Protein AF-A0A377QZ75-F1 (afdb_monomer)

Foldseek 3Di:
DPDPPDPDCLVVLLCLLQVVLVVLVVVCVVVPDPDPVSLVVSLVVLVVSLVVNVVVLVVVLVVCVVVVVVVVNVSSVVSVVSSVVSVVVSCVSVVVD

Secondary structure (DSSP, 8-state):
-----PPPSHHHHHHHHHHHHHHHHHHHHHS--SSHHHHHHHHHHHHHHHHHHHHHHHHHHHHHHHTT-HHHHHHHHHTHHHHHHHHHHHHHHTT--

Organism: NCBI:txid265175

Radius of gyration: 16.56 Å; Cα contacts (8 Å, |Δi|>4): 52; chains: 1; bounding box: 41×35×44 Å

pLDDT: mean 86.28, std 12.43, range [38.12, 96.0]

Mean predicted aligned error: 6.41 Å

Solvent-accessible surface area (backbone atoms only — not comparable to full-atom values): 5534 Å² total; per-residue (Å²): 136,84,74,80,79,72,77,70,67,58,64,61,50,50,46,53,58,48,47,51,58,48,52,53,51,49,50,47,67,78,55,61,58,93,43,72,68,47,44,51,50,55,51,49,52,52,52,52,50,52,51,52,53,48,53,54,46,49,53,51,28,51,53,25,56,78,69,67,36,62,71,59,23,52,59,44,53,56,57,50,53,57,46,52,54,49,51,54,48,52,41,41,72,75,62,77,105

Structure (mmCIF, N/CA/C/O backbone):
data_AF-A0A377QZ75-F1
#
_entry.id   AF-A0A377QZ75-F1
#
loop_
_atom_site.group_PDB
_atom_site.id
_atom_site.type_symbol
_atom_site.label_atom_id
_atom_site.label_alt_id
_atom_site.label_comp_id
_atom_site.label_asym_id
_atom_site.label_entity_id
_atom_site.label_seq_id
_atom_site.pdbx_PDB_ins_code
_atom_site.Cartn_x
_atom_site.Cartn_y
_atom_site.Cartn_z
_atom_site.occupancy
_atom_site.B_iso_or_equiv
_atom_site.auth_seq_id
_atom_site.auth_comp_id
_atom_site.auth_asym_id
_atom_site.auth_atom_id
_atom_site.pdbx_PDB_model_num
ATOM 1 N N . MET A 1 1 ? -25.512 21.750 25.161 1.00 38.12 1 MET A N 1
ATOM 2 C CA . MET A 1 1 ? -24.053 21.503 25.115 1.00 38.12 1 MET A CA 1
ATOM 3 C C . MET A 1 1 ? -23.744 20.624 23.910 1.00 38.12 1 MET A C 1
ATOM 5 O O . MET A 1 1 ? -23.794 19.405 24.009 1.00 38.12 1 MET A O 1
ATOM 9 N N . THR A 1 2 ? -23.516 21.229 22.746 1.00 46.19 2 THR A N 1
ATOM 10 C CA . THR A 1 2 ? -23.092 20.519 21.532 1.00 46.19 2 THR A CA 1
ATOM 11 C C . THR A 1 2 ? -21.584 20.305 21.615 1.00 46.19 2 THR A C 1
ATOM 13 O O . THR A 1 2 ? -20.789 21.209 21.387 1.00 46.19 2 THR A O 1
ATOM 16 N N . ASN A 1 3 ? -21.187 19.110 22.045 1.00 42.84 3 ASN A N 1
ATOM 17 C CA . ASN A 1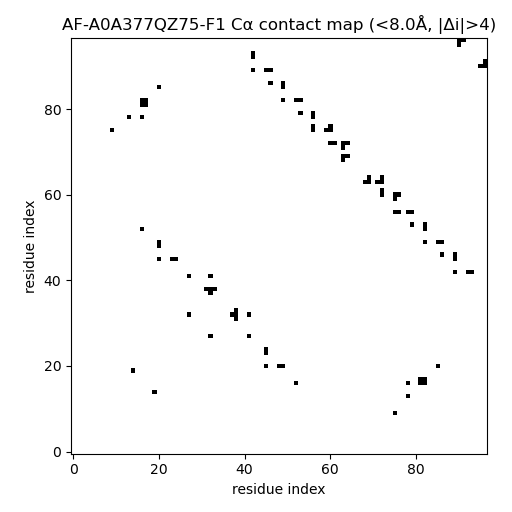 3 ? -19.792 18.684 22.039 1.00 42.84 3 ASN A CA 1
ATOM 18 C C . ASN A 1 3 ? -19.297 18.733 20.577 1.00 42.84 3 ASN A C 1
ATOM 20 O O . ASN A 1 3 ? -19.954 18.112 19.734 1.00 42.84 3 ASN A O 1
ATOM 24 N N . PRO A 1 4 ? -18.232 19.482 20.227 1.00 49.97 4 PRO A N 1
ATOM 25 C CA . PRO A 1 4 ? -17.758 19.534 18.853 1.00 49.97 4 PRO A CA 1
ATOM 26 C C . PRO A 1 4 ? -17.368 18.117 18.445 1.00 49.97 4 PRO A C 1
ATOM 28 O O . PRO A 1 4 ? -16.464 17.506 19.018 1.00 49.97 4 PRO A O 1
ATOM 31 N N . SER A 1 5 ? -18.108 17.577 17.483 1.00 53.50 5 SER A N 1
ATOM 32 C CA . SER A 1 5 ? -17.882 16.277 16.871 1.00 53.50 5 SER A CA 1
ATOM 33 C C . SER A 1 5 ? -16.453 16.231 16.343 1.00 53.50 5 SER A C 1
ATOM 35 O O . SER A 1 5 ? -16.181 16.712 15.242 1.00 53.50 5 SER A O 1
ATOM 37 N N . ARG A 1 6 ? -15.520 15.695 17.143 1.00 55.16 6 ARG A N 1
ATOM 38 C CA . ARG A 1 6 ? -14.153 15.431 16.692 1.00 55.16 6 ARG A CA 1
ATOM 39 C C . ARG A 1 6 ? -14.272 14.603 15.414 1.00 55.16 6 ARG A C 1
ATOM 41 O O . ARG A 1 6 ? -14.886 13.533 15.474 1.00 55.16 6 ARG A O 1
ATOM 48 N N . PRO A 1 7 ? -13.735 15.066 14.273 1.00 55.38 7 PRO A N 1
ATOM 49 C CA . PRO A 1 7 ? -13.780 14.281 13.055 1.00 55.38 7 PRO A CA 1
ATOM 50 C C . PRO A 1 7 ? -13.116 12.939 13.353 1.00 55.38 7 PRO A C 1
ATOM 52 O O . PRO A 1 7 ? -11.964 12.881 13.789 1.00 55.38 7 PRO A O 1
ATOM 55 N N . SER A 1 8 ? -13.872 11.849 13.200 1.00 60.31 8 SER A N 1
ATOM 56 C CA . SER A 1 8 ? -13.321 10.505 13.344 1.00 60.31 8 SER A CA 1
ATOM 57 C C . SER A 1 8 ? -12.109 10.412 12.414 1.00 60.31 8 SER A C 1
ATOM 59 O O . SER A 1 8 ? -12.250 10.823 11.270 1.00 60.31 8 SER A O 1
ATOM 61 N N . PRO A 1 9 ? -10.944 9.889 12.827 1.00 67.69 9 PRO A N 1
ATOM 62 C CA . PRO A 1 9 ? -9.731 9.869 11.994 1.00 67.69 9 PRO A CA 1
ATOM 63 C C . PRO A 1 9 ? -9.803 8.879 10.812 1.00 67.69 9 PRO A C 1
ATOM 65 O O . PRO A 1 9 ? -8.858 8.739 10.042 1.00 67.69 9 PRO A O 1
ATOM 68 N N . ILE A 1 10 ? -10.928 8.182 10.657 1.00 70.75 10 ILE A N 1
ATOM 69 C CA . ILE A 1 10 ? -11.175 7.135 9.661 1.00 70.75 10 ILE A CA 1
ATOM 70 C C . ILE A 1 10 ? -11.152 7.626 8.198 1.00 70.75 10 ILE A C 1
ATOM 72 O O . ILE A 1 10 ? -10.533 6.933 7.397 1.00 70.75 10 ILE A O 1
ATOM 76 N N . PRO A 1 11 ? -11.742 8.776 7.804 1.00 77.19 11 PRO A N 1
ATOM 77 C CA . PRO A 1 11 ? -11.712 9.233 6.420 1.00 77.19 11 PRO A CA 1
ATOM 78 C C . PRO A 1 11 ? -10.299 9.648 6.002 1.00 77.19 11 PRO A C 1
ATOM 80 O O . PRO A 1 11 ? -9.914 9.395 4.868 1.00 77.19 11 PRO A O 1
ATOM 83 N N . LEU A 1 12 ? -9.487 10.183 6.924 1.00 82.31 12 LEU A N 1
ATOM 84 C CA . LEU A 1 12 ? -8.076 10.467 6.661 1.00 82.31 12 LEU A CA 1
ATOM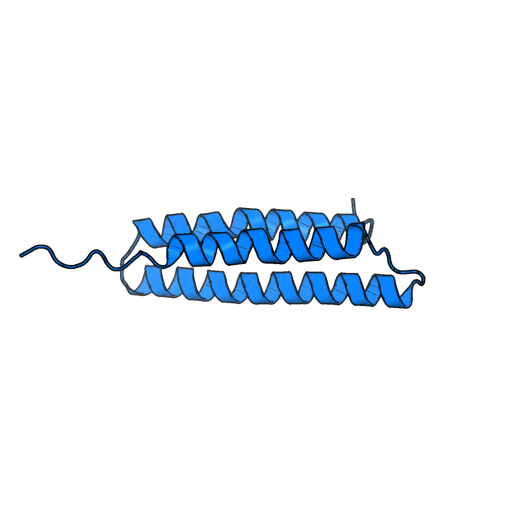 85 C C . LEU A 1 12 ? -7.277 9.173 6.453 1.00 82.31 12 LEU 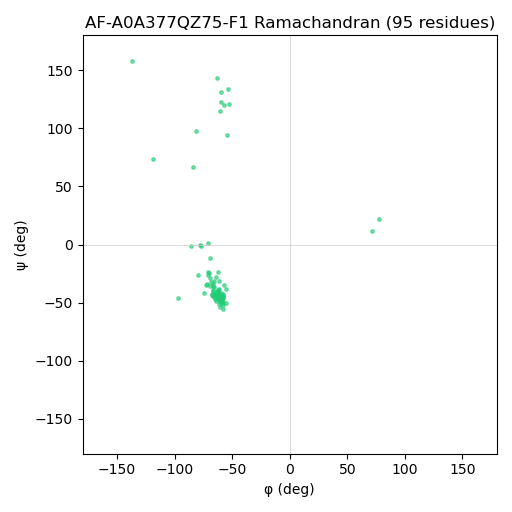A C 1
ATOM 87 O O . LEU A 1 12 ? -6.485 9.079 5.521 1.00 82.31 12 LEU A O 1
ATOM 91 N N . ARG A 1 13 ? -7.508 8.157 7.295 1.00 83.50 13 ARG A N 1
ATOM 92 C CA . ARG A 1 13 ? -6.877 6.835 7.146 1.00 83.50 13 ARG A CA 1
ATOM 93 C C . ARG A 1 13 ? -7.278 6.153 5.850 1.00 83.50 13 ARG A C 1
ATOM 95 O O . ARG A 1 13 ? -6.412 5.623 5.170 1.00 83.50 13 ARG A O 1
ATOM 102 N N . LEU A 1 14 ? -8.565 6.188 5.513 1.00 86.00 14 LEU A N 1
ATOM 103 C CA . LEU A 1 14 ? -9.091 5.668 4.256 1.00 86.00 14 LEU A CA 1
ATOM 104 C C . LEU A 1 14 ? -8.415 6.367 3.076 1.00 86.00 14 LEU A C 1
ATOM 106 O O . LEU A 1 14 ? -7.844 5.685 2.237 1.00 86.00 14 LEU A O 1
ATOM 110 N N . ALA A 1 15 ? -8.410 7.702 3.065 1.00 86.06 15 ALA A N 1
ATOM 111 C CA . ALA A 1 15 ? -7.776 8.491 2.017 1.00 86.06 15 ALA A CA 1
ATOM 112 C C . ALA A 1 15 ? -6.283 8.166 1.878 1.00 86.06 15 ALA A C 1
ATOM 114 O O . ALA A 1 15 ? -5.820 7.931 0.771 1.00 86.06 15 ALA A O 1
ATOM 115 N N . ALA A 1 16 ? -5.533 8.081 2.979 1.00 88.25 16 ALA A N 1
ATOM 116 C CA . ALA A 1 16 ? -4.122 7.704 2.927 1.00 88.25 16 ALA A CA 1
ATOM 117 C C . ALA A 1 16 ? -3.937 6.281 2.379 1.00 88.25 16 ALA A C 1
ATOM 119 O O . ALA A 1 16 ? -3.093 6.050 1.525 1.00 88.25 16 ALA A O 1
ATOM 120 N N . VAL A 1 17 ? -4.749 5.328 2.831 1.00 89.50 17 VAL A N 1
ATOM 121 C CA . VAL A 1 17 ? -4.651 3.922 2.433 1.00 89.50 17 VAL A CA 1
ATOM 122 C C . VAL A 1 17 ? -5.044 3.677 0.979 1.00 89.50 17 VAL A C 1
ATOM 124 O O . VAL A 1 17 ? -4.544 2.735 0.374 1.00 89.50 17 VAL A O 1
ATOM 127 N N . THR A 1 18 ? -5.926 4.488 0.403 1.00 89.44 18 THR A N 1
ATOM 128 C CA . THR A 1 18 ? -6.355 4.318 -0.988 1.00 89.44 18 THR A CA 1
ATOM 129 C C . THR A 1 18 ? -5.578 5.218 -1.939 1.00 89.44 18 THR A C 1
ATOM 131 O O . THR A 1 18 ? -5.107 4.743 -2.967 1.00 89.44 18 THR A O 1
ATOM 134 N N . LEU A 1 19 ? -5.400 6.499 -1.606 1.00 92.06 19 LEU A N 1
ATOM 135 C CA . LEU A 1 19 ? -4.802 7.479 -2.511 1.00 92.06 19 LEU A CA 1
ATOM 136 C C . LEU A 1 19 ? -3.292 7.301 -2.646 1.00 92.06 19 LEU A C 1
ATOM 138 O O . LEU A 1 19 ? -2.809 7.378 -3.768 1.00 92.06 19 LEU A O 1
ATOM 142 N N . LEU A 1 20 ? -2.538 7.039 -1.566 1.00 92.19 20 LEU A N 1
ATOM 143 C CA . LEU A 1 20 ? -1.082 6.833 -1.684 1.00 92.19 20 LEU A CA 1
ATOM 144 C C . LEU A 1 20 ? -0.731 5.685 -2.641 1.00 92.19 20 LEU A C 1
ATOM 146 O O . LEU A 1 20 ? 0.036 5.923 -3.574 1.00 92.19 20 LEU A O 1
ATOM 150 N N . PRO A 1 21 ? -1.251 4.456 -2.448 1.00 91.69 21 PRO A N 1
ATOM 151 C CA . PRO A 1 21 ? -0.902 3.352 -3.333 1.00 91.69 21 PRO A CA 1
ATOM 152 C C . PRO A 1 21 ? -1.441 3.560 -4.749 1.00 91.69 21 PRO A C 1
ATOM 154 O O . PRO A 1 21 ? -0.750 3.214 -5.702 1.00 91.69 21 PRO A O 1
ATOM 157 N N . LEU A 1 22 ? -2.611 4.192 -4.909 1.00 92.69 22 LEU A N 1
ATOM 158 C CA . LEU A 1 22 ? -3.152 4.529 -6.227 1.00 92.69 22 LEU A CA 1
ATOM 159 C C . LEU A 1 22 ? -2.258 5.531 -6.973 1.00 92.69 22 LEU A C 1
ATOM 161 O O . LEU A 1 22 ? -1.913 5.301 -8.127 1.00 92.69 22 LEU A O 1
ATOM 165 N N . LEU A 1 23 ? -1.857 6.623 -6.318 1.00 93.56 23 LEU A N 1
ATOM 166 C CA . LEU A 1 23 ? -0.970 7.633 -6.897 1.00 93.56 23 LEU A CA 1
ATOM 167 C C . LEU A 1 23 ? 0.402 7.045 -7.225 1.00 93.56 23 LEU A C 1
ATOM 169 O O . LEU A 1 23 ? 0.947 7.329 -8.286 1.00 93.56 23 LEU A O 1
ATOM 173 N N . CYS A 1 24 ? 0.936 6.199 -6.344 1.00 92.06 24 CYS A N 1
ATOM 174 C CA . CYS A 1 24 ? 2.198 5.505 -6.565 1.00 92.06 24 CYS A CA 1
ATOM 175 C C . CYS A 1 24 ? 2.118 4.566 -7.781 1.00 92.06 24 CYS A C 1
ATOM 177 O O . CYS A 1 24 ? 2.971 4.638 -8.664 1.00 92.06 24 CYS A O 1
ATOM 179 N N . ALA A 1 25 ? 1.056 3.760 -7.884 1.00 90.31 25 ALA A N 1
ATOM 180 C CA . ALA A 1 25 ? 0.823 2.894 -9.038 1.00 90.31 25 ALA A CA 1
ATOM 181 C C . ALA A 1 25 ? 0.662 3.693 -10.340 1.00 90.31 25 ALA A C 1
ATOM 183 O O . ALA A 1 25 ? 1.282 3.353 -11.344 1.00 90.31 25 ALA A O 1
ATOM 184 N N . LEU A 1 26 ? -0.134 4.769 -10.322 1.00 92.88 26 LEU A N 1
ATOM 185 C CA . LEU A 1 26 ? -0.344 5.640 -11.483 1.00 92.88 26 LEU A CA 1
ATOM 186 C C . LEU A 1 26 ? 0.957 6.309 -11.927 1.00 92.88 26 LEU A C 1
ATOM 188 O O . LEU A 1 26 ? 1.233 6.373 -13.122 1.00 92.88 26 LEU A O 1
ATOM 192 N N . TRP A 1 27 ? 1.772 6.774 -10.982 1.00 91.62 27 TRP A N 1
ATOM 193 C CA . TRP A 1 27 ? 3.059 7.387 -11.287 1.00 91.62 27 TRP A CA 1
ATOM 194 C C . TRP A 1 27 ? 3.973 6.431 -12.058 1.00 91.62 27 TRP A C 1
ATOM 196 O O . TRP A 1 27 ? 4.470 6.794 -13.123 1.00 91.62 27 TRP A O 1
ATOM 206 N N . PHE A 1 28 ? 4.138 5.199 -11.569 1.00 89.38 28 PHE A N 1
ATOM 207 C CA . PHE A 1 28 ? 4.960 4.187 -12.239 1.00 89.38 28 PHE A CA 1
ATOM 208 C C . PHE A 1 28 ? 4.332 3.655 -13.531 1.00 89.38 28 PHE A C 1
ATOM 210 O O . PHE A 1 28 ? 5.050 3.252 -14.441 1.00 89.38 28 PHE A O 1
ATOM 217 N N . TYR A 1 29 ? 3.004 3.702 -13.652 1.00 88.50 29 TYR A N 1
ATOM 218 C CA . TYR A 1 29 ? 2.314 3.380 -14.899 1.00 88.50 29 TYR A CA 1
ATOM 219 C C . TYR A 1 29 ? 2.590 4.419 -15.999 1.00 88.50 29 TYR A C 1
ATOM 221 O O . TYR A 1 29 ? 2.866 4.049 -17.137 1.00 88.50 29 TYR A O 1
ATOM 229 N N . PHE A 1 30 ? 2.556 5.717 -15.673 1.00 91.19 30 PHE A N 1
ATOM 230 C CA . PHE A 1 30 ? 2.837 6.792 -16.638 1.00 91.19 30 PHE A CA 1
ATOM 231 C C . PHE A 1 30 ? 4.330 7.021 -16.888 1.00 91.19 30 PHE A C 1
ATOM 233 O O . PHE A 1 30 ? 4.705 7.510 -17.954 1.00 91.19 30 PHE A O 1
ATOM 240 N N . ARG A 1 31 ? 5.188 6.691 -15.919 1.00 89.06 31 ARG A N 1
ATOM 241 C CA . ARG A 1 31 ? 6.648 6.741 -16.051 1.00 89.06 31 ARG A CA 1
ATOM 242 C C . ARG A 1 31 ? 7.243 5.349 -15.848 1.00 89.06 31 ARG A C 1
ATOM 244 O O . ARG A 1 31 ? 7.847 5.106 -14.804 1.00 89.06 31 ARG A O 1
ATOM 251 N N . PRO A 1 32 ? 7.082 4.446 -16.827 1.00 85.69 32 PRO A N 1
ATOM 252 C CA . PRO A 1 32 ? 7.654 3.115 -16.730 1.00 85.69 32 PRO A CA 1
ATOM 253 C C . PRO A 1 32 ? 9.181 3.192 -16.671 1.00 85.69 32 PRO A C 1
ATOM 255 O O . PRO A 1 32 ? 9.812 4.021 -17.334 1.00 85.69 32 PRO A O 1
ATOM 258 N N . ALA A 1 33 ? 9.782 2.302 -15.888 1.00 88.06 33 ALA A N 1
ATOM 259 C CA . ALA A 1 33 ? 11.226 2.194 -15.803 1.00 88.06 33 ALA A CA 1
ATOM 260 C C . ALA A 1 33 ? 11.853 1.862 -17.166 1.00 88.06 33 ALA A C 1
ATOM 262 O O . ALA A 1 33 ? 11.470 0.901 -17.830 1.00 88.06 33 ALA A O 1
ATOM 263 N N . ALA A 1 34 ? 12.885 2.618 -17.544 1.00 85.81 34 ALA A N 1
ATOM 264 C CA . ALA A 1 34 ? 13.607 2.405 -18.799 1.00 85.81 34 ALA A CA 1
ATOM 265 C C . ALA A 1 34 ? 14.473 1.130 -18.798 1.00 85.81 34 ALA A C 1
ATOM 267 O O . ALA A 1 34 ? 14.781 0.590 -19.854 1.00 85.81 34 ALA A O 1
ATOM 268 N N . ASN A 1 35 ? 14.873 0.650 -17.614 1.00 91.88 35 ASN A N 1
ATOM 269 C CA . ASN A 1 35 ? 15.836 -0.438 -17.438 1.00 91.88 35 ASN A CA 1
ATOM 270 C C . ASN A 1 35 ? 15.372 -1.420 -16.353 1.00 91.88 35 ASN A C 1
ATOM 272 O O . ASN A 1 35 ? 14.650 -1.037 -15.429 1.00 91.88 35 ASN A O 1
ATOM 276 N N . ARG A 1 36 ? 15.887 -2.659 -16.386 1.00 88.44 36 ARG A N 1
ATOM 277 C CA . ARG A 1 36 ? 15.577 -3.708 -15.388 1.00 88.44 36 ARG A CA 1
ATOM 278 C C . ARG A 1 36 ? 15.848 -3.279 -13.945 1.00 88.44 36 ARG A C 1
ATOM 280 O O . ARG A 1 36 ? 15.067 -3.603 -13.059 1.00 88.44 36 ARG A O 1
ATOM 287 N N . THR A 1 37 ? 16.926 -2.534 -13.706 1.00 92.06 37 THR A N 1
ATOM 288 C CA . THR A 1 37 ? 17.241 -2.016 -12.368 1.00 92.06 37 THR A CA 1
ATOM 289 C C . THR A 1 37 ? 16.169 -1.043 -11.882 1.00 92.06 37 THR A C 1
ATOM 291 O O . THR A 1 37 ? 15.735 -1.148 -10.742 1.00 92.06 37 THR A O 1
ATOM 294 N N . GLY A 1 38 ? 15.697 -0.141 -12.751 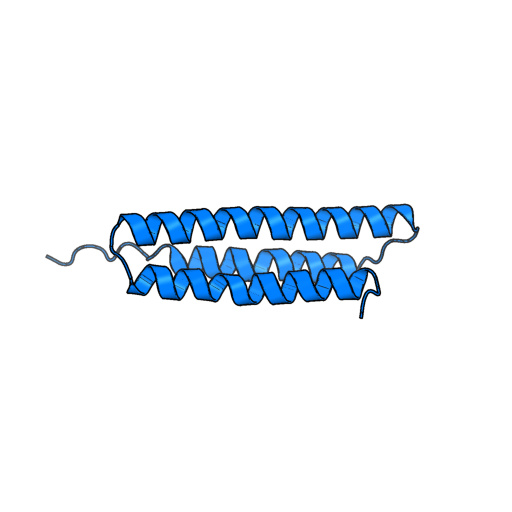1.00 90.50 38 GLY A N 1
ATOM 295 C CA . GLY A 1 38 ? 14.616 0.791 -12.417 1.00 90.50 38 GLY A CA 1
ATOM 296 C C . GLY A 1 38 ? 13.311 0.060 -12.114 1.00 90.50 38 GLY A C 1
ATOM 297 O O . GLY A 1 38 ? 12.667 0.356 -11.119 1.00 90.50 38 GLY A O 1
ATOM 298 N N . PHE A 1 39 ? 12.991 -0.972 -12.896 1.00 91.62 39 PHE A N 1
ATOM 299 C CA . PHE A 1 39 ? 11.812 -1.807 -12.670 1.00 91.62 39 PHE A CA 1
ATOM 300 C C . PHE A 1 39 ? 11.847 -2.493 -11.293 1.00 91.62 39 PHE A C 1
ATOM 302 O O . PHE A 1 39 ? 10.852 -2.516 -10.571 1.00 91.62 39 PHE A O 1
ATOM 309 N N . LEU A 1 40 ? 13.016 -3.000 -10.880 1.00 92.88 40 LEU A N 1
ATOM 310 C CA . LEU A 1 40 ? 13.194 -3.564 -9.540 1.00 92.88 40 LEU A CA 1
ATOM 311 C C . LEU A 1 40 ? 13.034 -2.504 -8.442 1.00 92.88 40 LEU A C 1
ATOM 313 O O . LEU A 1 40 ? 12.393 -2.774 -7.428 1.00 92.88 40 LEU A O 1
ATOM 317 N N . ILE A 1 41 ? 13.605 -1.311 -8.638 1.00 93.06 41 ILE A N 1
ATOM 318 C CA . ILE A 1 41 ? 13.512 -0.197 -7.684 1.00 93.06 41 ILE A CA 1
ATOM 319 C C . ILE A 1 41 ? 12.051 0.231 -7.501 1.00 93.06 41 ILE A C 1
ATOM 321 O O . ILE A 1 41 ? 11.597 0.326 -6.362 1.00 93.06 41 ILE A O 1
ATOM 325 N N . ASP A 1 42 ? 11.303 0.419 -8.587 1.00 93.19 42 ASP A N 1
ATOM 326 C CA . ASP A 1 42 ? 9.881 0.780 -8.549 1.00 93.19 42 ASP A CA 1
ATOM 327 C C . ASP A 1 42 ? 9.071 -0.275 -7.784 1.00 93.19 42 ASP A C 1
ATOM 329 O O . ASP A 1 42 ? 8.279 0.048 -6.892 1.00 93.19 42 ASP A O 1
ATOM 333 N N . GLY A 1 43 ? 9.329 -1.555 -8.064 1.00 92.44 43 GLY A N 1
ATOM 334 C CA . GLY A 1 43 ? 8.725 -2.675 -7.349 1.00 92.44 43 GLY A CA 1
ATOM 335 C C . GLY A 1 43 ? 9.039 -2.689 -5.849 1.00 92.44 43 GLY A C 1
ATOM 336 O O . GLY A 1 43 ? 8.132 -2.872 -5.032 1.00 92.44 43 GLY A O 1
ATOM 337 N N . ILE A 1 44 ? 10.296 -2.436 -5.465 1.00 94.38 44 ILE A N 1
ATOM 338 C CA . ILE A 1 44 ? 10.713 -2.319 -4.058 1.00 94.38 44 ILE A CA 1
ATOM 339 C C . ILE A 1 44 ? 10.009 -1.139 -3.387 1.00 94.38 44 ILE A C 1
ATOM 341 O O . ILE A 1 44 ? 9.501 -1.290 -2.276 1.00 94.38 44 ILE A O 1
ATOM 345 N N . ILE A 1 45 ? 9.926 0.019 -4.049 1.00 94.69 45 ILE A N 1
ATOM 346 C CA . ILE A 1 45 ? 9.225 1.196 -3.518 1.00 94.69 45 ILE A CA 1
ATOM 347 C C . ILE A 1 45 ? 7.754 0.858 -3.252 1.00 94.69 45 ILE A C 1
ATOM 349 O O . ILE A 1 45 ? 7.261 1.124 -2.152 1.00 94.69 45 ILE A O 1
ATOM 353 N N . MET A 1 46 ? 7.066 0.221 -4.205 1.00 94.81 46 MET A N 1
ATOM 354 C CA . MET A 1 46 ? 5.669 -0.192 -4.035 1.00 94.81 46 MET A CA 1
ATOM 355 C C . MET A 1 46 ? 5.496 -1.210 -2.895 1.00 94.81 46 MET A C 1
ATOM 357 O O . MET A 1 46 ? 4.587 -1.062 -2.074 1.00 94.81 46 MET A O 1
ATOM 361 N N . ALA A 1 47 ? 6.380 -2.206 -2.783 1.00 95.06 47 ALA A N 1
ATOM 362 C CA . ALA A 1 47 ? 6.341 -3.201 -1.708 1.00 95.06 47 ALA A CA 1
ATOM 363 C C . ALA A 1 47 ? 6.594 -2.582 -0.321 1.00 95.06 47 ALA A C 1
ATOM 365 O O . ALA A 1 47 ? 5.874 -2.876 0.641 1.00 95.06 47 ALA A O 1
ATOM 366 N N . CYS A 1 48 ? 7.567 -1.675 -0.220 1.00 96.00 48 CYS A N 1
ATOM 367 C CA . CYS A 1 48 ? 7.844 -0.905 0.990 1.00 96.00 48 CYS A CA 1
ATOM 368 C C . CYS A 1 48 ? 6.635 -0.055 1.390 1.00 96.00 48 CYS A C 1
ATOM 370 O O . CYS A 1 48 ? 6.217 -0.086 2.550 1.00 96.00 48 CYS A O 1
ATOM 372 N N . LEU A 1 49 ? 6.033 0.651 0.429 1.00 95.00 49 LEU A N 1
ATOM 373 C CA . LEU A 1 49 ? 4.829 1.449 0.646 1.00 95.00 49 LEU A CA 1
ATOM 374 C C . LEU A 1 49 ? 3.686 0.582 1.188 1.00 95.00 49 LEU A C 1
ATOM 376 O O . LEU A 1 49 ? 3.100 0.906 2.223 1.00 95.00 49 LEU A O 1
ATOM 380 N N . CYS A 1 50 ? 3.419 -0.556 0.543 1.00 95.25 50 CYS A N 1
ATOM 381 C CA . CYS A 1 50 ? 2.396 -1.508 0.970 1.00 95.25 50 CYS A CA 1
ATOM 382 C C . CYS A 1 50 ? 2.641 -2.002 2.406 1.00 95.25 50 C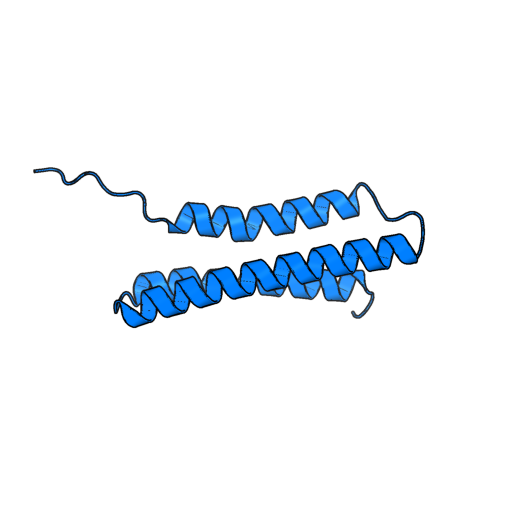YS A C 1
ATOM 384 O O . CYS A 1 50 ? 1.725 -2.013 3.229 1.00 95.25 50 CYS A O 1
ATOM 386 N N . THR A 1 51 ? 3.887 -2.349 2.736 1.00 95.38 51 THR A N 1
ATOM 387 C CA . THR A 1 51 ? 4.268 -2.853 4.066 1.00 95.38 51 THR A CA 1
ATOM 388 C C . THR A 1 51 ? 4.125 -1.782 5.151 1.00 95.38 51 THR A C 1
ATOM 390 O O . THR A 1 51 ? 3.630 -2.064 6.247 1.00 95.38 51 THR A O 1
ATOM 393 N N . PHE A 1 52 ? 4.498 -0.532 4.862 1.00 94.94 52 PHE A N 1
ATOM 394 C CA . PHE A 1 52 ? 4.313 0.574 5.803 1.00 94.94 52 PHE A CA 1
ATOM 395 C C . PHE A 1 52 ? 2.837 0.855 6.077 1.00 94.94 52 PHE A C 1
ATOM 397 O O . PHE A 1 52 ? 2.449 0.975 7.244 1.00 94.94 52 PHE A O 1
ATOM 404 N N . LEU A 1 53 ? 2.012 0.907 5.028 1.00 93.88 53 LEU A N 1
ATOM 405 C CA . LEU A 1 53 ? 0.566 1.073 5.169 1.00 93.88 53 LEU A CA 1
ATOM 406 C C . LEU A 1 53 ? -0.047 -0.105 5.939 1.00 93.88 53 LEU A C 1
ATOM 408 O O . LEU A 1 53 ? -0.909 0.108 6.793 1.00 93.88 53 LEU A O 1
ATOM 412 N N . PHE A 1 54 ? 0.427 -1.332 5.699 1.00 93.88 54 PHE A N 1
ATOM 413 C CA . PHE A 1 54 ? -0.051 -2.521 6.407 1.00 93.88 54 PHE A CA 1
ATOM 414 C C . PHE A 1 54 ? 0.211 -2.402 7.902 1.00 93.88 54 PHE A C 1
ATOM 416 O O . PHE A 1 54 ? -0.711 -2.527 8.709 1.00 93.88 54 PHE A O 1
ATOM 423 N N 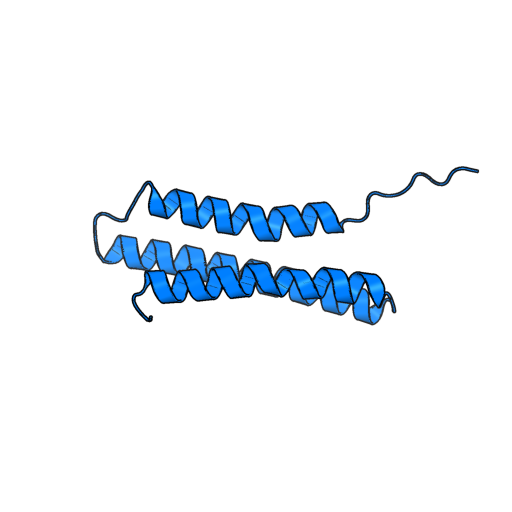. LYS A 1 55 ? 1.454 -2.077 8.270 1.00 94.06 55 LYS A N 1
ATOM 424 C CA . LYS A 1 55 ? 1.847 -1.868 9.665 1.00 94.06 55 LYS A CA 1
ATOM 425 C C . LYS A 1 55 ? 1.012 -0.763 10.316 1.00 94.06 55 LYS A C 1
ATOM 427 O O . LYS A 1 55 ? 0.538 -0.933 11.438 1.00 94.06 55 LYS A O 1
ATOM 432 N N . TYR A 1 56 ? 0.802 0.348 9.611 1.00 91.38 56 TYR A N 1
ATOM 433 C CA . TYR A 1 56 ? -0.009 1.468 10.088 1.00 91.38 56 TYR A CA 1
ATOM 434 C C . TYR A 1 56 ? -1.453 1.051 10.414 1.00 91.38 56 TYR A C 1
ATOM 436 O O . TYR A 1 56 ? -1.960 1.354 11.498 1.00 91.38 56 TYR A O 1
ATOM 444 N N . ILE A 1 57 ? -2.102 0.306 9.515 1.00 92.12 57 ILE A N 1
ATOM 445 C CA . ILE A 1 57 ? -3.481 -0.164 9.705 1.00 92.12 57 ILE A CA 1
ATOM 446 C C . ILE A 1 57 ? -3.573 -1.263 10.756 1.00 92.12 57 ILE A C 1
ATOM 448 O O . ILE A 1 57 ? -4.525 -1.275 11.541 1.00 92.12 57 ILE A O 1
ATOM 452 N N . LEU A 1 58 ? -2.562 -2.123 10.856 1.00 92.75 58 LEU A N 1
ATOM 453 C CA . LEU A 1 58 ? -2.470 -3.125 11.911 1.00 92.75 58 LEU A CA 1
ATOM 454 C C . LEU A 1 58 ? -2.425 -2.476 13.299 1.00 92.75 58 LEU A C 1
ATOM 456 O O . LEU A 1 58 ? -3.239 -2.824 14.155 1.00 92.75 58 LEU A O 1
ATOM 460 N N . PHE A 1 59 ? -1.562 -1.476 13.507 1.00 92.88 59 PHE A N 1
ATOM 461 C CA . PHE A 1 59 ? -1.511 -0.741 14.776 1.00 92.88 59 PHE A CA 1
ATOM 462 C C . PHE A 1 59 ? -2.818 -0.007 15.081 1.00 92.88 59 PHE A C 1
ATOM 464 O O . PHE A 1 59 ? -3.274 -0.016 16.225 1.00 92.88 59 PHE A O 1
ATOM 471 N N . ALA A 1 60 ? -3.460 0.586 14.073 1.00 89.19 60 ALA A N 1
ATOM 472 C CA . ALA A 1 60 ? -4.771 1.202 14.241 1.00 89.19 60 ALA A CA 1
ATOM 473 C C . ALA A 1 60 ? -5.835 0.178 14.677 1.00 89.19 60 ALA A C 1
ATOM 475 O O . ALA A 1 60 ? -6.600 0.439 15.605 1.00 89.19 60 ALA A O 1
ATOM 476 N N . CYS A 1 61 ? -5.861 -0.998 14.047 1.00 89.25 61 CYS A N 1
ATOM 477 C CA . CYS A 1 61 ? -6.794 -2.077 14.362 1.00 89.25 61 CYS A CA 1
ATOM 478 C C . CYS A 1 61 ? -6.585 -2.614 15.789 1.00 89.25 61 CYS A C 1
ATOM 480 O O . CYS A 1 61 ? -7.555 -2.755 16.538 1.00 89.25 61 CYS A O 1
ATOM 482 N N . ILE A 1 62 ? -5.327 -2.835 16.191 1.00 91.69 62 ILE A N 1
ATOM 483 C CA . ILE A 1 62 ? -4.964 -3.233 17.560 1.00 91.69 62 ILE A CA 1
ATOM 484 C C . ILE A 1 62 ? -5.390 -2.148 18.556 1.00 91.69 62 ILE A C 1
ATOM 486 O O . ILE A 1 62 ? -6.018 -2.458 19.564 1.00 91.69 62 ILE A O 1
ATOM 490 N N . GLY A 1 63 ? -5.138 -0.873 18.250 1.00 89.75 63 GLY A N 1
ATOM 491 C CA . GLY A 1 63 ? -5.557 0.249 19.091 1.00 89.75 63 GLY A CA 1
ATOM 492 C C . GLY A 1 63 ? -7.072 0.296 19.318 1.00 89.75 63 GLY A C 1
ATOM 493 O O . GLY A 1 63 ? -7.514 0.462 20.453 1.00 89.75 63 GLY A O 1
ATOM 494 N N . HIS A 1 64 ? -7.877 0.087 18.270 1.00 88.50 64 HIS A N 1
ATOM 495 C CA . HIS A 1 64 ? -9.338 -0.001 18.400 1.00 88.50 64 HIS A CA 1
ATOM 496 C C . HIS A 1 64 ? -9.783 -1.240 19.184 1.00 88.50 64 HIS A C 1
ATOM 498 O O . HIS A 1 64 ? -10.748 -1.167 19.944 1.00 88.50 64 HIS A O 1
ATOM 504 N N . HIS A 1 65 ? -9.079 -2.366 19.035 1.00 88.56 65 HIS A N 1
ATOM 505 C CA . HIS A 1 65 ? -9.363 -3.579 19.797 1.00 88.56 65 HIS A CA 1
ATOM 506 C C . HIS A 1 65 ? -9.121 -3.384 21.299 1.00 88.56 65 HIS A C 1
ATOM 508 O O . HIS A 1 65 ? -10.001 -3.709 22.091 1.00 88.56 65 HIS A O 1
ATOM 514 N N . LEU A 1 66 ? -7.986 -2.786 21.675 1.00 91.50 66 LEU A N 1
ATOM 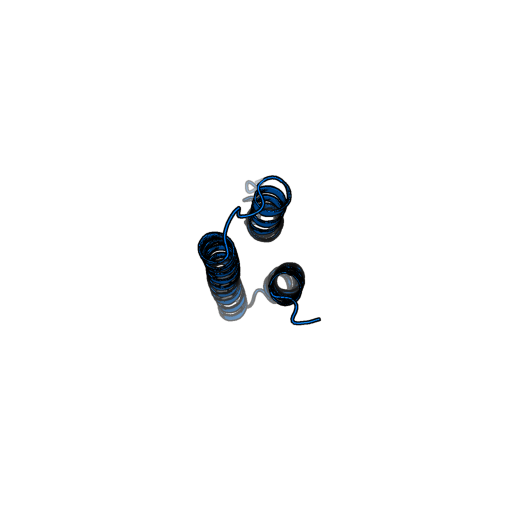515 C CA . LEU A 1 66 ? -7.638 -2.495 23.071 1.00 91.50 66 LEU A CA 1
ATOM 516 C C . LEU A 1 66 ? -8.601 -1.492 23.728 1.00 91.50 66 LEU A C 1
ATOM 518 O O . LEU A 1 66 ? -8.809 -1.547 24.934 1.00 91.50 66 LEU A O 1
ATOM 522 N N . ARG A 1 67 ? -9.215 -0.595 22.945 1.00 89.50 67 ARG A N 1
ATOM 523 C CA . ARG A 1 67 ? -10.215 0.380 23.423 1.00 89.50 67 ARG A CA 1
ATOM 524 C C . ARG A 1 67 ? -11.650 -0.162 23.468 1.00 89.50 67 ARG A C 1
ATOM 526 O O . ARG A 1 67 ? -12.558 0.578 23.830 1.00 89.50 67 ARG A O 1
ATOM 533 N N . GLY A 1 68 ? -11.882 -1.415 23.067 1.00 88.19 68 GLY A N 1
ATOM 534 C CA . GLY A 1 68 ? -13.227 -2.005 23.005 1.00 88.19 68 GLY A CA 1
ATOM 535 C C . GLY A 1 68 ? -14.114 -1.458 21.875 1.00 88.19 68 GLY A C 1
ATOM 536 O O . GLY A 1 68 ? -15.311 -1.739 21.824 1.00 88.19 68 GLY A O 1
ATOM 537 N N . GLU A 1 69 ? -13.555 -0.704 20.925 1.00 88.69 69 GLU A N 1
ATOM 538 C CA . GLU A 1 69 ? -14.295 -0.031 19.851 1.00 88.69 69 GLU A CA 1
ATOM 539 C C . GLU A 1 69 ? -14.555 -0.979 18.660 1.00 88.69 69 GLU A C 1
ATOM 541 O O . GLU A 1 69 ? -14.032 -0.797 17.555 1.00 88.69 69 GLU A O 1
ATOM 546 N N . MET A 1 70 ? -15.383 -2.011 18.856 1.00 84.19 70 MET A N 1
ATOM 547 C CA . MET A 1 70 ? -15.599 -3.080 17.860 1.00 84.19 70 MET A CA 1
ATOM 548 C C . MET A 1 70 ? -16.085 -2.579 16.488 1.00 84.19 70 MET A C 1
ATOM 550 O O . MET A 1 70 ? -15.682 -3.113 15.450 1.00 84.19 70 MET A O 1
ATOM 554 N N . ARG A 1 71 ? -16.909 -1.521 16.451 1.00 84.88 71 ARG A N 1
ATOM 555 C CA . ARG A 1 71 ? -17.386 -0.918 15.193 1.00 84.88 71 ARG A CA 1
ATOM 556 C C . ARG A 1 71 ? -16.244 -0.266 14.403 1.00 84.88 71 ARG A C 1
ATOM 558 O O . ARG A 1 71 ? -16.142 -0.487 13.197 1.00 84.88 71 ARG A O 1
ATOM 565 N N . LEU A 1 72 ? -15.364 0.478 15.078 1.00 82.31 72 LEU A N 1
ATOM 566 C CA . LEU A 1 72 ? -14.213 1.139 14.451 1.00 82.31 72 LEU A CA 1
ATOM 567 C C . LEU A 1 72 ? -13.125 0.134 14.065 1.00 82.31 72 LEU A C 1
ATOM 569 O O . LEU A 1 72 ? -12.507 0.284 13.010 1.00 82.31 72 LEU A O 1
ATOM 573 N N . LYS A 1 73 ? -12.941 -0.931 14.857 1.00 86.75 73 LYS A N 1
ATOM 574 C CA . LYS A 1 73 ? -12.090 -2.072 14.492 1.00 86.75 73 LYS A CA 1
ATOM 575 C C . LYS A 1 73 ? -12.530 -2.668 13.156 1.00 86.75 73 LYS A C 1
ATOM 577 O O . LYS A 1 73 ? -11.700 -2.824 12.268 1.00 86.75 73 LYS A O 1
ATOM 582 N N . ARG A 1 74 ? -13.828 -2.958 12.984 1.00 86.50 74 ARG A N 1
ATOM 583 C CA . ARG A 1 74 ? -14.357 -3.540 11.738 1.00 86.50 74 ARG A CA 1
ATOM 584 C C . ARG A 1 74 ? -14.167 -2.605 10.542 1.00 86.50 74 ARG A C 1
ATOM 586 O O . ARG A 1 74 ? -13.730 -3.062 9.493 1.00 86.50 74 ARG A O 1
ATOM 593 N N . GLN A 1 75 ? -14.425 -1.307 10.709 1.00 86.88 75 GLN A N 1
ATOM 594 C CA . GLN A 1 75 ? -14.173 -0.308 9.660 1.00 86.88 75 GLN A CA 1
ATOM 595 C C . GLN A 1 75 ? -12.687 -0.209 9.296 1.00 86.88 75 GLN A C 1
ATOM 597 O O . GLN A 1 75 ? -12.346 -0.148 8.121 1.00 86.88 75 GLN A O 1
ATOM 602 N N . THR A 1 76 ? -11.802 -0.251 10.291 1.00 87.50 76 THR A N 1
ATOM 603 C CA . THR A 1 76 ? -10.350 -0.219 10.070 1.00 87.50 76 THR A CA 1
ATOM 604 C C . THR A 1 76 ? -9.857 -1.512 9.421 1.00 87.50 76 THR A C 1
ATOM 606 O O . THR A 1 76 ? -8.989 -1.466 8.562 1.00 87.50 76 THR A O 1
ATOM 609 N N . ALA A 1 77 ? -10.439 -2.663 9.760 1.00 88.94 77 ALA A N 1
ATOM 610 C CA . ALA A 1 77 ? -10.096 -3.939 9.142 1.00 88.94 77 ALA A CA 1
ATOM 611 C C . ALA A 1 77 ? -10.482 -3.997 7.653 1.00 88.94 77 ALA A C 1
ATOM 613 O O . ALA A 1 77 ? -9.770 -4.606 6.862 1.00 88.94 77 ALA A O 1
ATOM 614 N N . LEU A 1 78 ? -11.556 -3.315 7.236 1.00 89.56 78 LEU A N 1
ATOM 615 C CA . LEU A 1 78 ? -11.900 -3.197 5.813 1.00 89.56 78 LEU A CA 1
ATOM 616 C C . LEU A 1 78 ? -10.819 -2.460 5.006 1.00 89.56 78 LEU A C 1
ATOM 618 O O . LEU A 1 78 ? -10.694 -2.700 3.809 1.00 89.56 78 LEU A O 1
ATOM 622 N N . LEU A 1 79 ? -9.993 -1.626 5.650 1.00 89.69 79 LEU A N 1
ATOM 623 C CA . LEU A 1 79 ? -8.859 -0.958 5.004 1.00 89.69 79 LEU A CA 1
ATOM 624 C C . LEU A 1 79 ? -7.734 -1.929 4.620 1.00 89.69 79 LEU A C 1
ATOM 626 O O . LEU A 1 79 ? -6.870 -1.555 3.837 1.00 89.69 79 LEU A O 1
ATOM 630 N N . PHE A 1 80 ? -7.747 -3.182 5.086 1.00 92.00 80 PHE A N 1
ATOM 631 C CA . PHE A 1 80 ? -6.840 -4.203 4.554 1.00 92.00 80 PHE A CA 1
ATOM 632 C C . PHE A 1 80 ? -7.196 -4.624 3.124 1.00 92.00 80 PHE A C 1
ATOM 634 O O . PHE A 1 80 ? -6.311 -5.056 2.393 1.00 92.00 80 PHE A O 1
ATOM 641 N N . LEU A 1 81 ? -8.454 -4.467 2.6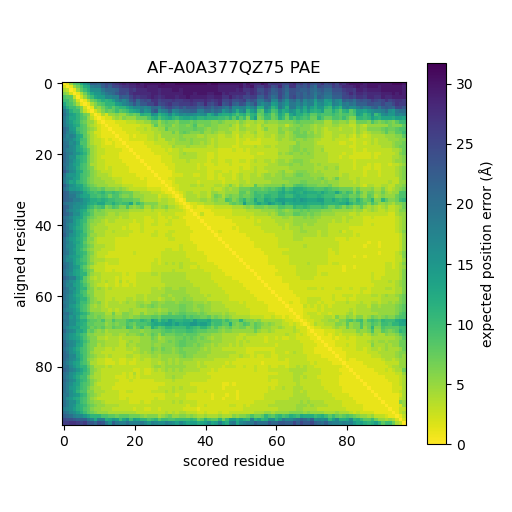96 1.00 92.12 81 LEU A N 1
ATOM 642 C CA . LEU A 1 81 ? -8.894 -4.820 1.345 1.00 92.12 81 LEU A CA 1
ATOM 643 C C . LEU A 1 81 ? -8.148 -4.034 0.246 1.00 92.12 81 LEU A C 1
ATOM 645 O O . LEU A 1 81 ? -7.570 -4.675 -0.630 1.00 92.12 81 LEU A O 1
ATOM 649 N N . PRO A 1 82 ? -8.088 -2.684 0.265 1.00 91.31 82 PRO A N 1
ATOM 650 C CA . PRO A 1 82 ? -7.310 -1.937 -0.724 1.00 91.31 82 PRO A CA 1
ATOM 651 C C . PRO A 1 82 ? -5.811 -2.262 -0.671 1.00 91.31 82 PRO A C 1
ATOM 653 O O . PRO A 1 82 ? -5.163 -2.270 -1.714 1.00 91.31 82 PRO A O 1
ATOM 656 N N . LEU A 1 83 ? -5.259 -2.601 0.501 1.00 93.12 83 LEU A N 1
ATOM 657 C CA . LEU A 1 83 ? -3.870 -3.066 0.602 1.00 93.12 83 LEU A CA 1
ATOM 658 C C . LEU A 1 83 ? -3.666 -4.421 -0.067 1.00 93.12 83 LEU A C 1
ATOM 660 O O . LEU A 1 83 ? -2.676 -4.604 -0.763 1.00 93.12 83 LEU A O 1
ATOM 664 N N . ALA A 1 84 ? -4.589 -5.363 0.130 1.00 93.62 84 ALA A N 1
ATOM 665 C CA . ALA A 1 84 ? -4.531 -6.668 -0.516 1.00 93.62 84 ALA A CA 1
ATOM 666 C C . ALA A 1 84 ? -4.621 -6.531 -2.044 1.00 93.62 84 ALA A C 1
ATOM 668 O O . ALA A 1 84 ? -3.858 -7.173 -2.763 1.00 93.62 84 ALA A O 1
ATOM 669 N N . LEU A 1 85 ? -5.487 -5.640 -2.540 1.00 93.75 85 LEU A N 1
ATOM 670 C CA . LEU A 1 85 ? -5.557 -5.306 -3.965 1.00 93.75 85 LEU A CA 1
ATOM 671 C C . LEU A 1 85 ? -4.250 -4.684 -4.475 1.00 93.75 85 LEU A C 1
ATOM 673 O O . LEU A 1 85 ? -3.785 -5.043 -5.555 1.00 93.75 85 LEU A O 1
ATOM 677 N N . PHE A 1 86 ? -3.631 -3.790 -3.701 1.00 94.44 86 PHE A N 1
ATOM 678 C CA . PHE A 1 86 ? -2.343 -3.203 -4.066 1.00 94.44 86 PHE A CA 1
ATOM 679 C C . PHE A 1 86 ? -1.209 -4.238 -4.058 1.00 94.44 86 PHE A C 1
ATOM 681 O O . PHE A 1 86 ? -0.394 -4.259 -4.976 1.00 94.44 86 PHE A O 1
ATOM 688 N N . ALA A 1 87 ? -1.193 -5.160 -3.096 1.00 93.69 87 ALA A N 1
ATOM 689 C CA . ALA A 1 87 ? -0.256 -6.280 -3.076 1.00 93.69 87 ALA A CA 1
ATOM 690 C C . ALA A 1 87 ? -0.433 -7.192 -4.302 1.00 93.69 87 ALA A C 1
ATOM 692 O O . ALA A 1 87 ? 0.549 -7.530 -4.960 1.00 93.69 87 ALA A O 1
ATOM 693 N N . ALA A 1 88 ? -1.676 -7.518 -4.671 1.00 94.06 88 ALA A N 1
ATOM 694 C CA . ALA A 1 88 ? -1.966 -8.275 -5.888 1.00 94.06 88 ALA A CA 1
ATOM 695 C C . ALA A 1 88 ? -1.500 -7.533 -7.154 1.00 94.06 88 ALA A C 1
ATOM 697 O O . ALA A 1 88 ? -0.954 -8.149 -8.070 1.00 94.06 88 ALA A O 1
ATOM 698 N N . TYR A 1 89 ? -1.654 -6.204 -7.194 1.00 92.56 89 TYR A N 1
ATOM 699 C CA . TYR A 1 89 ? -1.099 -5.377 -8.265 1.00 92.56 89 TYR A CA 1
ATOM 700 C C . TYR A 1 89 ? 0.430 -5.465 -8.330 1.00 92.56 89 TYR A C 1
ATOM 702 O O . TYR A 1 89 ? 0.960 -5.628 -9.423 1.00 92.56 89 TYR A O 1
ATOM 710 N N . ILE A 1 90 ? 1.137 -5.426 -7.196 1.00 92.81 90 ILE A N 1
ATOM 711 C CA . ILE A 1 90 ? 2.601 -5.589 -7.156 1.00 92.81 90 ILE A CA 1
ATOM 712 C C . ILE A 1 90 ? 3.008 -6.966 -7.696 1.00 92.81 90 ILE A C 1
ATOM 714 O O . ILE A 1 90 ? 3.932 -7.063 -8.500 1.00 92.81 90 ILE A O 1
ATOM 718 N N . CYS A 1 91 ? 2.301 -8.034 -7.320 1.00 93.06 91 CYS A N 1
ATOM 719 C CA . CYS A 1 91 ? 2.566 -9.363 -7.871 1.00 93.06 91 CYS A CA 1
ATOM 720 C C . CYS A 1 91 ? 2.384 -9.396 -9.395 1.00 93.06 91 CYS A C 1
ATOM 722 O O . CYS A 1 91 ? 3.238 -9.928 -10.104 1.00 93.06 91 CYS A O 1
ATOM 724 N N . ARG A 1 92 ? 1.315 -8.777 -9.911 1.00 91.69 92 ARG A N 1
ATOM 725 C CA . ARG A 1 92 ? 1.096 -8.643 -11.357 1.00 91.69 92 ARG A CA 1
ATOM 726 C C . ARG A 1 92 ? 2.151 -7.764 -12.029 1.00 91.69 92 ARG A C 1
ATOM 728 O O . ARG A 1 92 ? 2.566 -8.076 -13.137 1.00 91.69 92 ARG A O 1
ATOM 735 N N . TYR A 1 93 ? 2.617 -6.707 -11.365 1.00 89.44 93 TYR A N 1
ATOM 736 C CA . TYR A 1 93 ? 3.700 -5.854 -11.857 1.00 89.44 93 TYR A CA 1
ATOM 737 C C . TYR A 1 93 ? 4.966 -6.676 -12.114 1.00 89.44 93 TYR A C 1
ATOM 739 O O . TYR A 1 93 ? 5.561 -6.533 -13.173 1.00 89.44 93 TYR A O 1
ATOM 747 N N . PHE A 1 94 ? 5.314 -7.603 -11.215 1.00 89.81 94 PHE A N 1
ATOM 748 C CA . PHE A 1 94 ? 6.433 -8.538 -11.393 1.00 89.81 94 PHE A CA 1
ATOM 749 C C . PHE A 1 94 ? 6.148 -9.729 -12.330 1.00 89.81 94 PHE A C 1
ATOM 751 O O . PHE A 1 94 ? 7.043 -10.543 -12.549 1.00 89.81 94 PHE A O 1
ATOM 758 N N . GLY A 1 95 ? 4.940 -9.847 -12.891 1.00 85.25 95 GLY A N 1
ATOM 759 C CA . GLY A 1 95 ? 4.562 -10.939 -13.795 1.00 85.25 95 GLY A CA 1
ATOM 760 C C . GLY A 1 95 ? 4.251 -12.270 -13.101 1.00 85.25 95 GLY A C 1
ATOM 761 O O . GLY A 1 95 ? 4.340 -13.316 -13.733 1.00 85.25 95 GLY A O 1
ATOM 762 N N . ALA A 1 96 ? 3.906 -12.256 -11.808 1.00 77.31 96 ALA A N 1
ATOM 763 C CA . ALA A 1 96 ? 3.582 -13.469 -11.048 1.00 77.31 96 ALA A CA 1
ATOM 764 C C . ALA A 1 96 ? 2.170 -14.039 -11.329 1.00 77.31 96 ALA A C 1
ATOM 766 O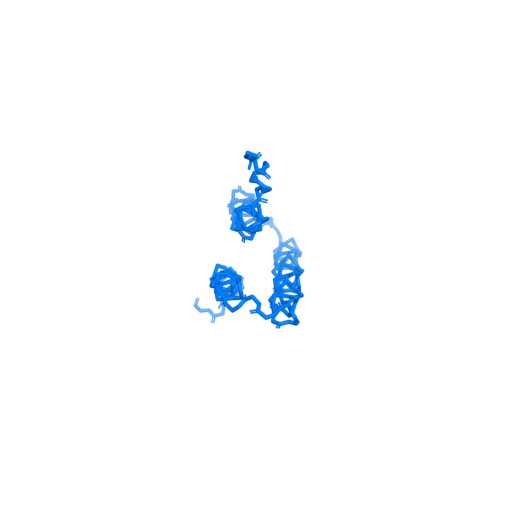 O . ALA A 1 96 ? 1.820 -15.065 -10.748 1.00 77.31 96 ALA A O 1
ATOM 767 N N . PHE A 1 97 ? 1.373 -13.387 -12.187 1.00 55.66 97 PHE A N 1
ATOM 768 C CA . PHE A 1 97 ? 0.003 -13.764 -12.559 1.00 55.66 97 PHE A CA 1
ATOM 769 C C . PHE A 1 97 ? -0.324 -13.346 -13.991 1.00 55.66 97 PHE A C 1
ATOM 771 O O . PHE A 1 97 ? 0.048 -12.203 -14.353 1.00 55.66 97 PHE A O 1
#

Sequence (97 aa):
MTNPSRPSPIPLRLAAVTLLPLLCALWFYFRPAANRTGFLIDGIIMACLCTFLFKYILFACIGHHLRGEMRLKRQTALLFLPLALFAAYICRYFGAF